Protein AF-A0A7Y3CGM2-F1 (afdb_monomer)

Nearest PDB structures (foldseek):
  6ku9-assembly1_A  TM=3.955E-01  e=4.236E+00  African swine fever virus

Radius of gyration: 13.34 Å; Cα contacts (8 Å, |Δi|>4): 126; chains: 1; bounding box: 24×26×40 Å

Sequence (82 aa):
VTILLVEQNARMALSISQVGLIIENGRFVMKGEASELMEDKDVKEFYMGVRSEASAKGYQRWKRKKPGGKLQSFQQMISIIG

Foldseek 3Di:
DKDKDKDLQLLVVLVVAQKKFKDFPRDTPDIDGSVVLNVDPVSCVPRVVDDDPPPPDDCPPVPPDDPDDDPPDTSIIMIGID

Mean predicted aligned error: 10.28 Å

Solvent-accessible surface area (backbone atoms only — not comparable to full-atom values): 5092 Å² total; per-residue (Å²): 133,70,49,80,49,77,36,67,51,46,59,64,51,34,74,78,43,59,30,38,32,39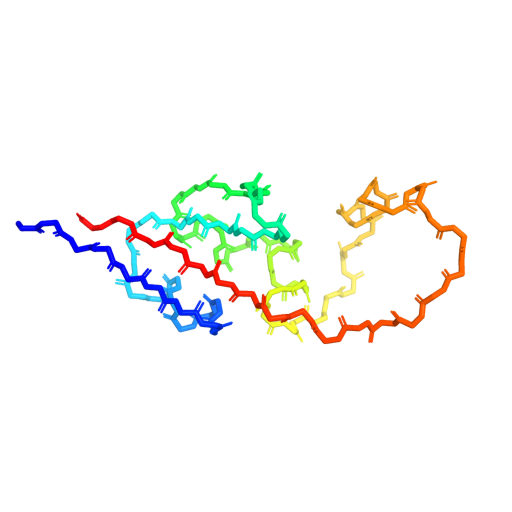,37,54,96,92,37,82,78,47,75,46,46,10,68,59,49,69,65,33,67,55,45,29,40,78,53,58,71,46,87,64,95,84,64,87,61,68,62,73,70,79,55,80,76,74,87,82,78,77,94,67,85,77,87,39,53,30,47,27,60,78

Secondary structure (DSSP, 8-state):
---EEEES-HHHHHHT-SEEEEEETTEEEEEEEHHHHHH-HHHHHHHS----TT-SSSGGGTTSS--S---------EEEE-

pLDDT: mean 71.55, std 20.06, range [36.84, 96.06]

Structure (mmCIF, N/CA/C/O backbone):
data_AF-A0A7Y3CGM2-F1
#
_entry.id   AF-A0A7Y3CGM2-F1
#
loop_
_atom_site.group_PDB
_atom_site.id
_atom_site.type_symbol
_atom_site.label_atom_id
_atom_site.label_alt_id
_atom_site.label_comp_id
_atom_site.label_asym_id
_atom_site.label_entity_id
_atom_site.label_seq_id
_atom_site.pdbx_PDB_ins_code
_atom_site.Cartn_x
_atom_site.Cartn_y
_atom_site.Cartn_z
_atom_site.occupancy
_atom_site.B_iso_or_equiv
_atom_site.auth_seq_id
_atom_site.auth_comp_id
_atom_site.auth_asym_id
_atom_site.auth_atom_id
_atom_site.pdbx_PDB_model_num
ATOM 1 N N . VAL A 1 1 ? -13.148 -1.590 17.069 1.00 79.56 1 VAL A N 1
ATOM 2 C CA . VAL A 1 1 ? -12.717 -0.178 16.930 1.00 79.56 1 VAL A CA 1
ATOM 3 C C . VAL A 1 1 ? -12.132 -0.050 15.547 1.00 79.56 1 VAL A C 1
ATOM 5 O O . VAL A 1 1 ? -11.393 -0.947 15.173 1.00 79.56 1 VAL A O 1
ATOM 8 N N . THR A 1 2 ? -12.478 1.009 14.824 1.00 86.88 2 THR A N 1
ATOM 9 C CA . THR A 1 2 ? -12.020 1.237 13.450 1.00 86.88 2 THR A CA 1
ATOM 10 C C . THR A 1 2 ? -11.001 2.361 13.432 1.00 86.88 2 THR A C 1
ATOM 12 O O . THR A 1 2 ? -11.222 3.396 14.062 1.00 86.88 2 THR A O 1
ATOM 15 N N . ILE A 1 3 ? -9.876 2.145 12.748 1.00 86.12 3 ILE A N 1
ATOM 16 C CA . ILE A 1 3 ? -8.757 3.092 12.681 1.00 86.12 3 ILE A CA 1
ATOM 17 C C . ILE A 1 3 ? -8.507 3.464 11.224 1.00 86.12 3 ILE A C 1
ATOM 19 O O . ILE A 1 3 ? -8.429 2.586 10.367 1.00 86.12 3 ILE A O 1
ATOM 23 N N . LEU A 1 4 ? -8.366 4.771 10.972 1.00 86.94 4 LEU A N 1
ATOM 24 C CA . LEU A 1 4 ? -7.903 5.306 9.698 1.00 86.94 4 LEU A CA 1
ATOM 25 C C . LEU A 1 4 ? -6.438 5.731 9.814 1.00 86.94 4 LEU A C 1
ATOM 27 O O . LEU A 1 4 ? -6.140 6.699 10.512 1.00 86.94 4 LEU A O 1
ATOM 31 N N . LEU A 1 5 ? -5.537 5.018 9.138 1.00 84.62 5 LEU A N 1
ATOM 32 C CA . LEU A 1 5 ? -4.111 5.358 9.097 1.00 84.62 5 LEU A CA 1
ATOM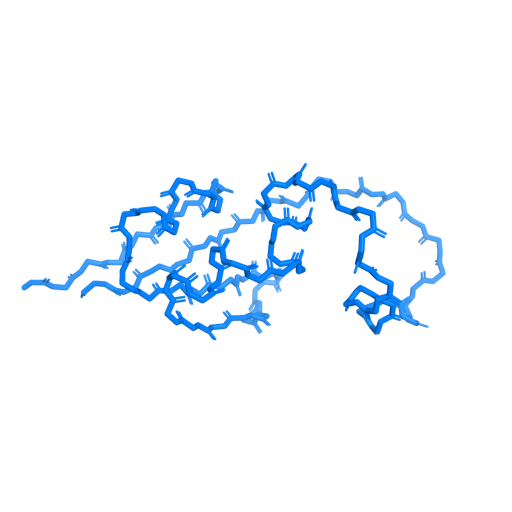 33 C C . LEU A 1 5 ? -3.748 5.941 7.738 1.00 84.62 5 LEU A C 1
ATOM 35 O O . LEU A 1 5 ? -4.150 5.394 6.711 1.00 84.62 5 LEU A O 1
ATOM 39 N N . VAL A 1 6 ? -2.961 7.018 7.757 1.00 86.56 6 VAL A N 1
ATOM 40 C CA . VAL A 1 6 ? -2.398 7.641 6.563 1.00 86.56 6 VAL A CA 1
ATOM 41 C C . VAL A 1 6 ? -0.880 7.531 6.583 1.00 86.56 6 VAL A C 1
ATOM 43 O O . VAL A 1 6 ? -0.253 8.021 7.516 1.00 86.56 6 VAL A O 1
ATOM 46 N N . GLU A 1 7 ? -0.298 6.901 5.565 1.00 87.19 7 GLU A N 1
ATOM 47 C CA . GLU A 1 7 ? 1.136 6.595 5.529 1.00 87.19 7 GLU A CA 1
ATOM 48 C C . GLU A 1 7 ? 1.723 6.760 4.121 1.00 87.19 7 GLU A C 1
ATOM 50 O O . GLU A 1 7 ? 1.034 6.521 3.126 1.00 87.19 7 GLU A O 1
ATOM 55 N N . GLN A 1 8 ? 3.001 7.153 4.042 1.00 83.19 8 GLN A N 1
ATOM 56 C CA . GLN A 1 8 ? 3.711 7.330 2.773 1.00 83.19 8 GLN A CA 1
ATOM 57 C C . GLN A 1 8 ? 4.365 6.041 2.273 1.00 83.19 8 GLN A C 1
ATOM 59 O O . GLN A 1 8 ? 4.555 5.845 1.073 1.00 83.19 8 GLN A O 1
ATOM 64 N N . ASN A 1 9 ? 4.715 5.142 3.192 1.00 87.62 9 ASN A N 1
ATOM 65 C CA . ASN A 1 9 ? 5.265 3.836 2.871 1.00 87.62 9 ASN A CA 1
ATOM 66 C C . ASN A 1 9 ? 4.154 2.795 2.663 1.00 87.62 9 ASN A C 1
ATOM 68 O O . ASN A 1 9 ? 3.672 2.180 3.617 1.00 87.62 9 ASN A O 1
ATOM 72 N N . ALA A 1 10 ? 3.814 2.527 1.401 1.00 84.75 10 ALA A N 1
ATOM 73 C CA . ALA A 1 10 ? 2.787 1.555 1.028 1.00 84.75 10 ALA A CA 1
ATOM 74 C C . ALA A 1 10 ? 3.012 0.156 1.589 1.00 84.75 10 ALA A C 1
ATOM 76 O O . ALA A 1 10 ? 2.068 -0.512 2.005 1.00 84.75 10 ALA A O 1
ATOM 77 N N . ARG A 1 11 ? 4.270 -0.287 1.617 1.00 89.00 11 ARG A N 1
ATOM 78 C CA . ARG A 1 11 ? 4.621 -1.621 2.094 1.00 89.00 11 ARG A CA 1
ATOM 79 C C . ARG A 1 11 ? 4.336 -1.766 3.578 1.00 89.00 11 ARG A C 1
ATOM 81 O O . ARG A 1 11 ? 3.730 -2.749 3.989 1.00 89.00 11 ARG A O 1
ATOM 88 N N . MET A 1 12 ? 4.759 -0.783 4.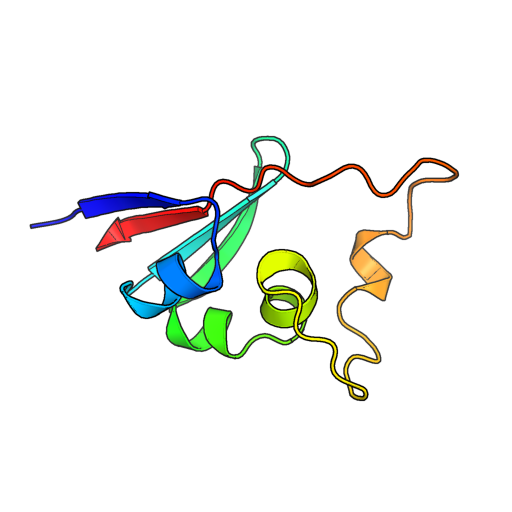366 1.00 90.56 12 MET A N 1
ATOM 89 C CA . MET A 1 12 ? 4.495 -0.771 5.800 1.00 90.56 12 MET A CA 1
ATOM 90 C C . MET A 1 12 ? 2.994 -0.656 6.067 1.00 90.56 12 MET A C 1
ATOM 92 O O . MET A 1 12 ? 2.449 -1.472 6.804 1.00 90.56 12 MET A O 1
ATOM 96 N N . ALA A 1 13 ? 2.327 0.293 5.407 1.00 90.25 13 ALA A N 1
ATOM 97 C CA . ALA A 1 13 ? 0.900 0.537 5.555 1.00 90.25 13 ALA A CA 1
ATOM 98 C C . ALA A 1 13 ? 0.081 -0.732 5.277 1.00 90.25 13 ALA A C 1
ATOM 100 O O . ALA A 1 13 ? -0.664 -1.186 6.138 1.00 90.25 13 ALA A O 1
ATOM 101 N N . LEU A 1 14 ? 0.282 -1.380 4.126 1.00 91.06 14 LEU A N 1
ATOM 102 C CA . LEU A 1 14 ? -0.450 -2.598 3.769 1.00 91.06 14 LEU A CA 1
ATOM 103 C C . LEU A 1 14 ? -0.103 -3.792 4.674 1.00 91.06 14 LEU A C 1
ATOM 105 O O . LEU A 1 14 ? -0.951 -4.649 4.885 1.00 91.06 14 LEU A O 1
ATOM 109 N N . SER A 1 15 ? 1.101 -3.849 5.260 1.00 92.75 15 SER A N 1
ATOM 110 C CA . SER A 1 15 ? 1.500 -4.971 6.128 1.00 92.75 15 SER A CA 1
ATOM 111 C C . SER A 1 15 ? 0.743 -5.049 7.459 1.00 92.75 15 SER A C 1
ATOM 113 O O . SER A 1 15 ? 0.715 -6.112 8.074 1.00 92.75 15 SER A O 1
ATOM 115 N N . ILE A 1 16 ? 0.129 -3.946 7.897 1.00 93.56 16 ILE A N 1
ATOM 116 C CA . ILE A 1 16 ? -0.587 -3.846 9.182 1.00 93.56 16 ILE A CA 1
ATOM 117 C C . ILE A 1 16 ? -2.101 -3.657 9.017 1.00 93.56 16 ILE A C 1
ATOM 119 O O . ILE A 1 16 ? -2.797 -3.370 9.988 1.00 93.56 16 ILE A O 1
ATOM 123 N N . SER A 1 17 ? -2.609 -3.797 7.794 1.00 90.88 17 SER A N 1
ATOM 124 C CA . SER A 1 17 ? -3.948 -3.350 7.409 1.00 90.88 17 SER A CA 1
ATOM 125 C C . SER A 1 17 ? -4.822 -4.484 6.904 1.00 90.88 17 SER A C 1
ATOM 127 O O . SER A 1 17 ? -4.315 -5.465 6.372 1.00 90.88 17 SER A O 1
ATOM 129 N N . GLN A 1 18 ? -6.140 -4.322 7.017 1.00 94.75 18 GLN A N 1
ATOM 130 C CA . GLN A 1 18 ? -7.109 -5.208 6.365 1.00 94.75 18 GLN A CA 1
ATOM 131 C C . GLN A 1 18 ? -7.426 -4.704 4.954 1.00 94.75 18 GLN A C 1
ATOM 133 O O . GLN A 1 18 ? -7.348 -5.465 4.001 1.00 94.75 18 GLN A O 1
ATOM 138 N N . VAL A 1 19 ? -7.683 -3.402 4.791 1.00 92.94 19 VAL A N 1
ATOM 139 C CA . VAL A 1 19 ? -8.071 -2.799 3.504 1.00 92.94 19 VAL A CA 1
ATOM 140 C C . VAL A 1 19 ? -7.151 -1.636 3.154 1.00 92.94 19 VAL A C 1
ATOM 142 O O . VAL A 1 19 ? -6.925 -0.760 3.981 1.00 92.94 19 VAL A O 1
ATOM 145 N N . GLY A 1 20 ? -6.670 -1.570 1.912 1.00 91.69 20 GLY A N 1
ATOM 146 C CA . GLY A 1 20 ? -5.868 -0.448 1.419 1.00 91.69 20 GLY A CA 1
ATOM 147 C C . GLY A 1 20 ? -6.632 0.475 0.470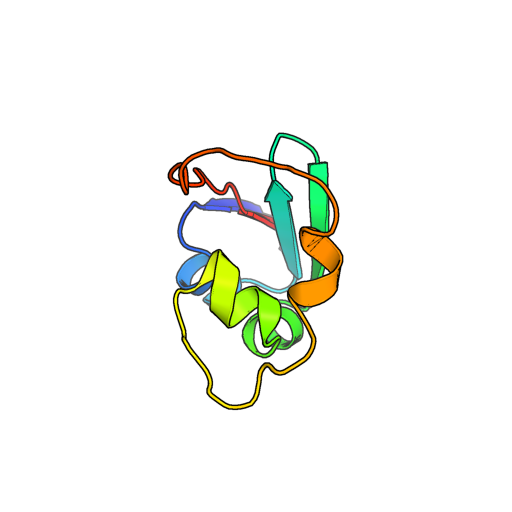 1.00 91.69 20 GLY A C 1
ATOM 148 O O . GLY A 1 20 ? -7.387 0.012 -0.387 1.00 91.69 20 GLY A O 1
ATOM 149 N N . LEU A 1 21 ? -6.399 1.787 0.584 1.00 91.06 21 LEU A N 1
ATOM 150 C CA . LEU A 1 21 ? -6.784 2.798 -0.404 1.00 91.06 21 LEU A CA 1
ATOM 151 C C . LEU A 1 21 ? -5.546 3.572 -0.841 1.00 91.06 21 LEU A C 1
ATOM 153 O O . LEU A 1 21 ? -4.857 4.182 -0.022 1.00 91.06 21 LEU A O 1
ATOM 157 N N . ILE A 1 22 ? -5.299 3.594 -2.144 1.00 85.19 22 ILE A N 1
ATOM 158 C CA . ILE A 1 22 ? -4.188 4.336 -2.729 1.00 85.19 22 ILE A CA 1
ATOM 159 C C . ILE A 1 22 ? -4.736 5.613 -3.357 1.00 85.19 22 ILE A C 1
ATOM 161 O O . ILE A 1 22 ? -5.656 5.562 -4.183 1.00 85.19 22 ILE A O 1
ATOM 165 N N . ILE A 1 23 ? -4.165 6.757 -2.970 1.00 83.75 23 ILE A N 1
ATOM 166 C CA . ILE A 1 23 ? -4.542 8.076 -3.476 1.00 83.75 23 ILE A CA 1
ATOM 167 C C . ILE A 1 23 ? -3.373 8.691 -4.246 1.00 83.75 23 ILE A C 1
ATOM 169 O O . ILE A 1 23 ? -2.236 8.717 -3.782 1.00 83.75 23 ILE A O 1
ATOM 173 N N . GLU A 1 24 ? -3.674 9.253 -5.413 1.00 76.56 24 GLU A N 1
ATOM 174 C CA . GLU A 1 24 ? -2.735 10.027 -6.218 1.00 76.56 24 GLU A CA 1
ATOM 175 C C . GLU A 1 24 ? -3.396 11.344 -6.638 1.00 76.56 24 GLU A C 1
ATOM 177 O O .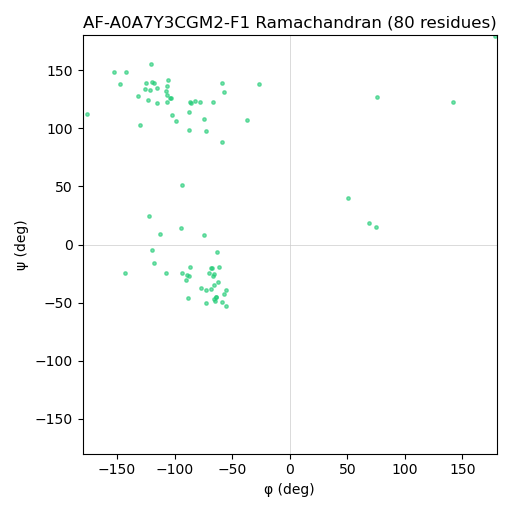 GLU A 1 24 ? -4.501 11.350 -7.182 1.00 76.56 24 GLU A O 1
ATOM 182 N N . ASN A 1 25 ? -2.736 12.480 -6.387 1.00 80.50 25 ASN A N 1
ATOM 183 C CA . ASN A 1 25 ? -3.233 13.812 -6.765 1.00 80.50 25 ASN A CA 1
ATOM 184 C C . ASN A 1 25 ? -4.687 14.079 -6.310 1.00 80.50 25 ASN A C 1
ATOM 186 O O . ASN A 1 25 ? -5.496 14.633 -7.057 1.00 80.50 25 ASN A O 1
ATOM 190 N N . GLY A 1 26 ? -5.031 13.632 -5.096 1.00 79.00 26 GLY A N 1
ATOM 191 C CA . GLY A 1 26 ? -6.369 13.784 -4.518 1.00 79.00 26 GLY A CA 1
ATOM 192 C C . GLY A 1 26 ? -7.438 12.851 -5.100 1.00 79.00 26 GLY A C 1
ATOM 193 O O . GLY A 1 26 ? -8.624 13.105 -4.908 1.00 79.00 26 GLY A O 1
ATOM 194 N N . ARG A 1 27 ? -7.058 11.790 -5.825 1.00 77.50 27 ARG A N 1
ATOM 195 C CA . ARG A 1 27 ? -7.989 10.808 -6.407 1.00 77.50 27 ARG A CA 1
ATOM 196 C C . ARG A 1 27 ? -7.649 9.392 -5.966 1.00 77.50 27 ARG A C 1
ATOM 198 O O . ARG A 1 27 ? -6.481 9.020 -5.969 1.00 77.50 27 ARG A O 1
ATOM 205 N N . PHE A 1 28 ? -8.669 8.593 -5.654 1.00 81.44 28 PHE A N 1
ATOM 206 C CA . PHE A 1 28 ? -8.497 7.157 -5.440 1.00 81.44 28 PHE A CA 1
ATOM 207 C C . PHE A 1 28 ? -8.108 6.488 -6.753 1.00 81.44 28 PHE A C 1
ATOM 209 O O . PHE A 1 28 ? -8.827 6.592 -7.748 1.00 81.44 28 PHE A O 1
ATOM 216 N N . VAL A 1 29 ? -6.966 5.813 -6.743 1.00 82.88 29 VAL A N 1
ATOM 217 C CA . VAL A 1 29 ? -6.454 5.066 -7.895 1.00 82.88 29 VAL A CA 1
ATOM 218 C C . VAL A 1 29 ? -6.575 3.561 -7.691 1.00 82.88 29 VAL A C 1
ATOM 220 O O . VAL A 1 29 ? -6.695 2.833 -8.671 1.00 82.88 29 VAL A O 1
ATOM 223 N N . MET A 1 30 ? -6.612 3.096 -6.437 1.00 86.56 30 MET A N 1
ATOM 224 C CA . MET A 1 30 ? -6.789 1.682 -6.115 1.00 86.56 30 MET A CA 1
ATOM 225 C C . MET A 1 30 ? -7.454 1.482 -4.748 1.00 86.56 30 MET A C 1
ATOM 227 O O . MET A 1 30 ? -7.264 2.288 -3.834 1.00 86.56 30 MET A O 1
ATOM 231 N N . LYS A 1 31 ? -8.228 0.401 -4.622 1.00 88.81 31 LYS A N 1
ATOM 232 C CA . LYS A 1 31 ? -8.859 -0.073 -3.387 1.00 88.81 31 LYS A CA 1
ATOM 233 C C . LYS A 1 31 ? -8.926 -1.598 -3.418 1.00 88.81 31 LYS A C 1
ATOM 235 O O . LYS A 1 31 ? -9.309 -2.142 -4.449 1.00 88.81 31 LYS A O 1
ATOM 240 N N . GLY A 1 32 ? -8.638 -2.253 -2.301 1.00 91.50 32 GLY A N 1
ATOM 241 C CA . GLY A 1 32 ? -8.750 -3.707 -2.182 1.00 91.50 32 GLY A CA 1
ATOM 242 C C . GLY A 1 32 ? -8.331 -4.216 -0.810 1.00 91.50 32 GLY A C 1
ATOM 243 O O . GLY A 1 32 ? -7.927 -3.425 0.051 1.00 91.50 32 GLY A O 1
ATOM 244 N N . GLU A 1 33 ? -8.421 -5.531 -0.627 1.00 96.06 33 GLU A N 1
ATOM 245 C CA . GLU A 1 33 ? -7.829 -6.207 0.528 1.00 96.06 33 GLU A CA 1
ATOM 246 C C . GLU A 1 33 ? -6.320 -5.949 0.541 1.00 96.06 33 GLU A C 1
ATOM 248 O O . GLU A 1 33 ? -5.653 -5.950 -0.497 1.00 96.06 33 GLU A O 1
ATOM 253 N N . ALA A 1 34 ? -5.755 -5.706 1.719 1.00 93.00 34 ALA A N 1
ATOM 254 C CA . ALA A 1 34 ? -4.348 -5.354 1.837 1.0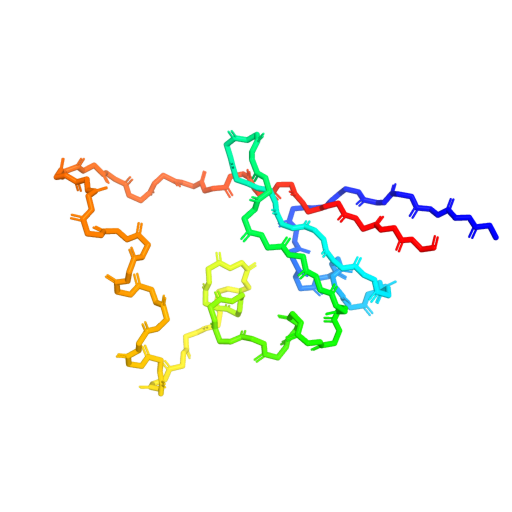0 93.00 34 ALA A CA 1
ATOM 255 C C . ALA A 1 34 ? -3.432 -6.477 1.330 1.00 93.00 34 ALA A C 1
ATOM 257 O O . ALA A 1 34 ? -2.387 -6.187 0.753 1.00 93.00 34 ALA A O 1
ATOM 258 N N . SER A 1 35 ? -3.846 -7.740 1.482 1.00 94.94 35 SER A N 1
ATOM 259 C CA . SER A 1 35 ? -3.158 -8.913 0.933 1.00 94.94 35 SER A CA 1
ATOM 260 C C . SER A 1 35 ? -3.133 -8.912 -0.596 1.00 94.94 35 SER A C 1
ATOM 262 O O . SER A 1 35 ? -2.076 -9.108 -1.188 1.00 94.94 35 SER A O 1
ATOM 264 N N . GLU A 1 36 ? -4.262 -8.619 -1.243 1.00 94.38 36 GLU A N 1
ATOM 265 C CA . GLU A 1 36 ? -4.357 -8.537 -2.704 1.00 94.38 36 GLU A CA 1
ATOM 266 C C . GLU A 1 36 ? -3.487 -7.398 -3.246 1.00 94.38 36 GLU A C 1
ATOM 268 O O . GLU A 1 36 ? -2.701 -7.590 -4.174 1.00 94.38 36 GLU A O 1
ATOM 273 N N . LEU A 1 37 ? -3.553 -6.223 -2.612 1.00 91.06 37 LEU A N 1
ATOM 274 C CA . LEU A 1 37 ? -2.728 -5.068 -2.976 1.00 91.06 37 LEU A CA 1
ATOM 275 C C . LEU A 1 37 ? -1.235 -5.320 -2.725 1.00 91.06 37 LEU A C 1
ATOM 277 O O . LEU A 1 37 ? -0.392 -4.858 -3.487 1.00 91.06 37 LEU A O 1
ATOM 281 N N . MET A 1 38 ? -0.891 -6.063 -1.672 1.00 91.88 38 MET A N 1
ATOM 282 C CA . MET A 1 38 ? 0.483 -6.474 -1.379 1.00 91.88 38 MET A CA 1
ATOM 283 C C . MET A 1 38 ? 1.026 -7.434 -2.437 1.00 91.88 38 MET A C 1
ATOM 285 O O . MET A 1 38 ? 2.242 -7.513 -2.596 1.00 91.88 38 MET A O 1
ATOM 289 N N . GLU A 1 39 ? 0.167 -8.173 -3.144 1.00 92.31 39 GLU A N 1
ATOM 290 C CA . GLU A 1 39 ? 0.556 -9.118 -4.190 1.00 92.31 39 GLU A CA 1
ATOM 291 C C . GLU A 1 39 ? 0.544 -8.522 -5.601 1.00 92.31 39 GLU A C 1
ATOM 293 O O . GLU A 1 39 ? 1.328 -8.979 -6.446 1.00 92.31 39 GLU A O 1
ATOM 298 N N . ASP A 1 40 ? -0.254 -7.476 -5.817 1.00 88.31 40 ASP A N 1
ATOM 299 C CA . ASP A 1 40 ? -0.422 -6.781 -7.089 1.00 88.31 40 ASP A CA 1
ATOM 300 C C . ASP A 1 40 ? 0.910 -6.250 -7.653 1.00 88.31 40 ASP A C 1
ATOM 302 O O . ASP A 1 40 ? 1.728 -5.620 -6.972 1.00 88.31 40 ASP A O 1
ATOM 306 N N . LYS A 1 41 ? 1.151 -6.540 -8.937 1.00 85.44 41 LYS A N 1
ATOM 307 C CA . LYS A 1 41 ? 2.409 -6.206 -9.618 1.00 85.44 41 LYS A CA 1
ATOM 308 C C . LYS A 1 41 ? 2.588 -4.700 -9.805 1.00 85.44 41 LYS A C 1
ATOM 310 O O . LYS A 1 41 ? 3.708 -4.218 -9.652 1.00 85.44 41 LYS A O 1
ATOM 315 N N . ASP A 1 42 ? 1.514 -3.972 -10.102 1.00 82.38 42 ASP A N 1
ATOM 316 C CA . ASP A 1 42 ? 1.551 -2.521 -10.279 1.00 82.38 42 ASP A CA 1
ATOM 317 C C . ASP A 1 42 ? 1.724 -1.820 -8.930 1.00 82.38 42 ASP A C 1
ATOM 319 O O . ASP A 1 42 ? 2.514 -0.881 -8.817 1.00 82.38 42 ASP A O 1
ATOM 323 N N . VAL A 1 43 ? 1.072 -2.316 -7.872 1.00 85.06 43 VAL A N 1
ATOM 324 C CA . VAL A 1 43 ? 1.276 -1.788 -6.513 1.00 85.06 43 VAL A CA 1
ATOM 325 C C . VAL A 1 43 ? 2.738 -1.919 -6.095 1.00 85.06 43 VAL A C 1
ATOM 327 O O . VAL A 1 43 ? 3.373 -0.951 -5.665 1.00 85.06 43 VAL A O 1
ATOM 330 N N . LYS A 1 44 ? 3.300 -3.116 -6.273 1.00 86.69 44 LYS A N 1
ATOM 331 C CA . LYS A 1 44 ? 4.704 -3.408 -5.975 1.00 86.69 44 LYS A CA 1
ATOM 332 C C . LYS A 1 44 ? 5.665 -2.498 -6.733 1.00 86.69 44 LYS A C 1
ATOM 334 O O . LYS A 1 44 ? 6.633 -2.010 -6.148 1.00 86.69 44 LYS A O 1
ATOM 339 N N . GLU A 1 45 ? 5.400 -2.255 -8.009 1.00 82.12 45 GLU A N 1
ATOM 340 C CA . GLU A 1 45 ? 6.270 -1.455 -8.866 1.00 82.12 45 GLU A CA 1
ATOM 341 C C . GLU A 1 45 ? 6.197 0.043 -8.530 1.00 82.12 45 GLU A C 1
ATOM 343 O O . GLU A 1 45 ? 7.235 0.669 -8.299 1.00 82.12 45 GLU A O 1
ATOM 348 N N . PHE A 1 46 ? 4.992 0.617 -8.437 1.00 81.56 46 PHE A N 1
ATOM 349 C CA . PHE A 1 46 ? 4.806 2.072 -8.307 1.00 81.56 46 PHE A CA 1
ATOM 350 C C . PHE A 1 46 ? 4.800 2.589 -6.872 1.00 81.56 46 PHE A C 1
ATOM 352 O O . PHE A 1 46 ? 5.156 3.748 -6.643 1.00 81.56 46 PHE A O 1
ATOM 359 N N . TYR A 1 47 ? 4.427 1.743 -5.912 1.00 82.62 47 TYR A N 1
ATOM 360 C CA . TYR A 1 47 ? 4.217 2.150 -4.521 1.00 82.62 47 TYR A CA 1
ATOM 361 C C . TYR A 1 47 ? 5.175 1.443 -3.548 1.00 82.62 47 TYR A C 1
ATOM 363 O O . TYR A 1 47 ? 5.362 1.914 -2.429 1.00 82.62 47 TYR A O 1
ATOM 371 N N . MET A 1 48 ? 5.844 0.354 -3.961 1.00 85.44 48 MET A N 1
ATOM 372 C CA . MET A 1 48 ? 6.832 -0.354 -3.123 1.00 85.44 48 MET A CA 1
ATOM 373 C C . MET A 1 48 ? 8.252 -0.419 -3.700 1.00 85.44 48 MET A C 1
ATOM 375 O O . MET A 1 48 ? 9.152 -0.927 -3.030 1.00 85.44 48 MET A O 1
ATOM 379 N N . GLY A 1 49 ? 8.475 0.064 -4.926 1.00 79.12 49 GLY A N 1
ATOM 380 C CA . GLY A 1 49 ? 9.797 0.083 -5.558 1.00 79.12 49 GLY A CA 1
ATOM 381 C C . GLY A 1 49 ? 10.359 -1.297 -5.931 1.00 79.12 49 GLY A C 1
ATOM 382 O O . GLY A 1 49 ? 11.564 -1.424 -6.152 1.00 79.12 49 GLY A O 1
ATOM 383 N N . VAL A 1 50 ? 9.519 -2.334 -6.012 1.00 80.12 50 VAL A N 1
ATOM 384 C CA . VAL A 1 50 ? 9.924 -3.690 -6.411 1.00 80.12 50 VAL A CA 1
ATOM 385 C C . VAL A 1 50 ? 9.859 -3.804 -7.934 1.00 80.12 50 VAL A C 1
ATOM 387 O O . VAL A 1 50 ? 8.783 -3.755 -8.523 1.00 80.12 50 VAL A O 1
ATOM 390 N N . ARG A 1 51 ? 11.008 -3.988 -8.590 1.00 65.19 51 ARG A N 1
ATOM 391 C CA . ARG A 1 51 ? 11.076 -4.235 -10.040 1.00 65.19 51 ARG A CA 1
ATOM 392 C C . ARG A 1 51 ? 10.928 -5.733 -10.310 1.00 65.19 51 ARG A C 1
ATOM 394 O O . ARG A 1 51 ? 11.722 -6.511 -9.793 1.00 65.19 51 ARG A O 1
ATOM 401 N N . SER A 1 52 ? 9.943 -6.140 -11.114 1.00 59.75 52 SER A N 1
ATOM 402 C CA . SER A 1 52 ? 9.809 -7.534 -11.574 1.00 59.75 52 SER A CA 1
ATOM 403 C C . SER A 1 52 ? 9.918 -7.626 -13.098 1.00 59.75 52 SER A C 1
ATOM 405 O O . SER A 1 52 ? 9.347 -6.803 -13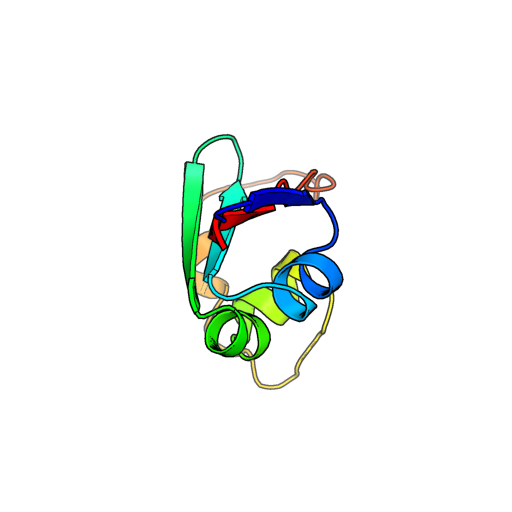.810 1.00 59.75 52 SER A O 1
ATOM 407 N N . GLU A 1 53 ? 10.627 -8.638 -13.608 1.00 56.94 53 GLU A N 1
ATOM 408 C CA . GLU A 1 53 ? 10.817 -8.868 -15.055 1.00 56.94 53 GLU A CA 1
ATOM 409 C C . GLU A 1 53 ? 9.513 -9.263 -15.779 1.00 56.94 53 GLU A C 1
ATOM 411 O O . GLU A 1 53 ? 9.383 -9.091 -16.988 1.00 56.94 53 GLU A O 1
ATOM 416 N N . ALA A 1 54 ? 8.506 -9.749 -15.042 1.00 55.31 54 ALA A N 1
ATOM 417 C CA . ALA A 1 54 ? 7.253 -10.289 -15.578 1.00 55.31 54 ALA A CA 1
ATOM 418 C C . ALA A 1 54 ? 6.093 -9.271 -15.651 1.00 55.31 54 ALA A C 1
ATOM 420 O O . ALA A 1 54 ? 4.930 -9.673 -15.792 1.00 55.31 54 ALA A O 1
ATOM 421 N N . SER A 1 55 ? 6.369 -7.969 -15.523 1.00 54.06 55 SER A N 1
ATOM 422 C CA . SER A 1 55 ? 5.346 -6.910 -15.541 1.00 54.06 55 SER A CA 1
ATOM 423 C C . SER A 1 55 ? 5.144 -6.335 -16.949 1.00 54.06 55 SER A C 1
ATOM 425 O O . SER A 1 55 ? 5.192 -5.135 -17.190 1.00 54.06 55 SER A O 1
ATOM 427 N N . ALA A 1 56 ? 4.920 -7.201 -17.938 1.00 52.47 56 ALA A N 1
ATOM 428 C CA . ALA A 1 56 ? 4.808 -6.782 -19.337 1.00 52.47 56 ALA A CA 1
ATOM 429 C C . ALA A 1 56 ? 3.477 -6.069 -19.696 1.00 52.47 56 ALA A C 1
ATOM 431 O O . ALA A 1 56 ? 3.228 -5.843 -20.879 1.00 52.47 56 ALA A O 1
ATOM 432 N N . LYS A 1 57 ? 2.595 -5.729 -18.731 1.00 55.19 57 LYS A N 1
ATOM 433 C CA . LYS A 1 57 ? 1.255 -5.160 -19.027 1.00 55.19 57 LYS A CA 1
ATOM 434 C C . LYS A 1 57 ? 0.686 -4.078 -18.095 1.00 55.19 57 LYS A C 1
ATOM 436 O O . LYS A 1 57 ? -0.163 -3.326 -18.568 1.00 55.19 57 LYS A O 1
ATOM 441 N N . GLY A 1 58 ? 1.074 -3.968 -16.828 1.00 50.25 58 GLY A N 1
ATOM 442 C CA . GLY A 1 58 ? 0.239 -3.237 -15.859 1.00 50.25 58 GLY A CA 1
ATOM 443 C C . GLY A 1 58 ? 0.314 -1.700 -15.951 1.00 50.25 58 GLY A C 1
ATOM 444 O O . GLY A 1 58 ? -0.701 -1.003 -16.004 1.00 50.25 58 GLY A O 1
ATOM 445 N N . TYR A 1 59 ? 1.503 -1.162 -16.225 1.00 47.00 59 TYR A N 1
ATOM 446 C CA . TYR A 1 59 ? 1.722 0.284 -16.374 1.00 47.00 59 TYR A CA 1
ATOM 447 C C . TYR A 1 59 ? 1.490 0.873 -17.772 1.00 47.00 59 TYR A C 1
ATOM 449 O O . TYR A 1 59 ? 1.294 2.083 -17.920 1.00 47.00 59 TYR A O 1
ATOM 457 N N . GLN A 1 60 ? 1.491 0.055 -18.835 1.00 46.34 60 GLN A N 1
ATOM 458 C CA . GLN A 1 60 ? 1.422 0.552 -20.224 1.00 46.34 60 GLN A CA 1
ATOM 459 C C . GLN A 1 60 ? 0.134 1.347 -20.525 1.00 46.34 60 GLN A C 1
ATOM 461 O O . GLN A 1 60 ? 0.087 2.138 -21.471 1.00 46.34 60 GLN A O 1
ATOM 466 N N . ARG A 1 61 ? -0.906 1.179 -19.698 1.00 45.31 61 ARG A N 1
ATOM 467 C CA . ARG A 1 61 ? -2.191 1.882 -19.790 1.00 45.31 61 ARG A CA 1
ATOM 468 C C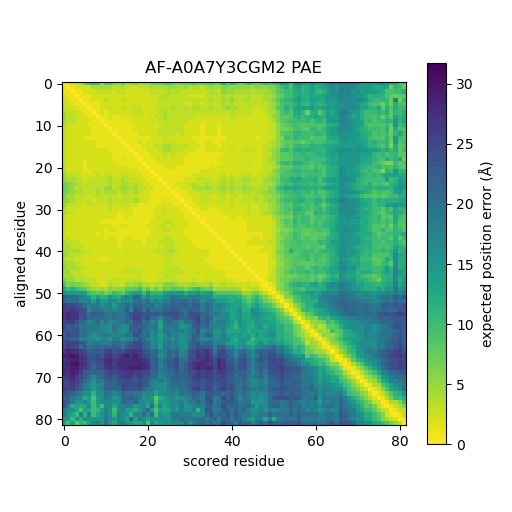 . ARG A 1 61 ? -2.242 3.196 -18.998 1.00 45.31 61 ARG A C 1
ATOM 470 O O . ARG A 1 61 ? -2.923 4.118 -19.441 1.00 45.31 61 ARG A O 1
ATOM 477 N N . TRP A 1 62 ? -1.517 3.328 -17.887 1.00 47.47 62 TRP A N 1
ATOM 478 C CA . TRP A 1 62 ? -1.590 4.513 -17.014 1.00 47.47 62 TRP A CA 1
ATOM 479 C C . TRP A 1 62 ? -0.975 5.776 -17.645 1.00 47.47 62 TRP A C 1
ATOM 481 O O . TRP A 1 62 ? -1.413 6.886 -17.349 1.00 47.47 62 TRP A O 1
ATOM 491 N N . LYS A 1 63 ? -0.037 5.638 -18.598 1.00 41.97 63 LYS A N 1
ATOM 492 C CA . LYS A 1 63 ? 0.644 6.783 -19.239 1.00 41.97 63 LYS A CA 1
ATOM 493 C C . LYS A 1 63 ? 0.542 6.907 -20.761 1.00 41.97 63 LYS A C 1
ATOM 495 O O . LYS A 1 63 ? 1.352 7.619 -21.350 1.00 41.97 63 LYS A O 1
ATOM 500 N N . ARG A 1 64 ? -0.470 6.354 -21.446 1.00 45.53 64 ARG A N 1
ATOM 501 C CA . ARG A 1 64 ? -0.633 6.669 -22.891 1.00 45.53 64 ARG A CA 1
ATOM 502 C C . ARG A 1 64 ? -0.920 8.166 -23.166 1.00 45.53 64 ARG A C 1
ATOM 504 O O . ARG A 1 64 ? -0.876 8.594 -24.313 1.00 45.53 64 ARG A O 1
ATOM 511 N N . LYS A 1 65 ? -1.132 8.997 -22.133 1.00 44.66 65 LYS A N 1
ATOM 512 C CA . LYS A 1 65 ? -1.108 10.468 -22.209 1.00 44.66 65 LYS A CA 1
ATOM 513 C C . LYS A 1 65 ? -0.224 11.078 -21.112 1.00 44.66 65 LYS A C 1
ATOM 515 O O . LYS A 1 65 ? -0.674 11.210 -19.980 1.00 44.66 65 LYS A O 1
ATOM 520 N N . LYS A 1 66 ? 0.990 11.509 -21.470 1.00 43.41 66 LYS A N 1
ATOM 521 C CA . LYS A 1 66 ? 1.556 12.846 -21.167 1.00 43.41 66 LYS A CA 1
ATOM 522 C C . LYS A 1 66 ? 2.936 12.973 -21.845 1.00 43.41 66 LYS A C 1
ATOM 524 O O . LYS A 1 66 ? 3.848 12.241 -21.460 1.00 43.41 66 LYS A O 1
ATOM 529 N N . PRO A 1 67 ? 3.099 13.847 -22.857 1.00 36.84 67 PRO A N 1
ATOM 530 C CA . PRO A 1 67 ? 4.384 14.075 -23.504 1.00 36.84 67 PRO A CA 1
ATOM 531 C C . PRO A 1 67 ? 5.240 14.982 -22.609 1.00 36.84 67 PRO A C 1
ATOM 533 O O . PRO A 1 67 ? 4.820 16.084 -22.280 1.00 36.84 67 PRO A O 1
ATOM 536 N N . GLY A 1 68 ? 6.428 14.511 -22.220 1.00 46.12 68 GLY A N 1
ATOM 537 C CA . GLY A 1 68 ? 7.459 15.316 -21.554 1.00 46.12 68 GLY A CA 1
ATOM 538 C C . GLY A 1 68 ? 7.205 15.635 -20.073 1.00 46.12 68 GLY A C 1
ATOM 539 O O . GLY A 1 68 ? 6.183 16.195 -19.696 1.00 46.12 68 GLY A O 1
ATOM 540 N N . GLY A 1 69 ? 8.178 15.324 -19.214 1.00 37.09 69 GLY A N 1
ATOM 541 C CA . GLY A 1 69 ? 8.217 15.840 -17.842 1.00 37.09 69 GLY A CA 1
ATOM 542 C C . GLY A 1 69 ? 8.706 14.820 -16.819 1.00 37.09 69 GLY A C 1
ATOM 543 O O . GLY A 1 69 ? 8.137 13.738 -16.698 1.00 37.09 69 GLY A O 1
ATOM 544 N N . LYS A 1 70 ? 9.778 15.202 -16.115 1.00 37.31 70 LYS A N 1
ATOM 545 C CA . LYS A 1 70 ? 10.461 14.532 -14.996 1.00 37.31 70 LYS A CA 1
ATOM 546 C C . LYS A 1 70 ? 9.574 13.592 -14.167 1.00 37.31 70 LYS A C 1
ATOM 548 O O . LYS A 1 70 ? 8.466 13.950 -13.783 1.00 37.31 70 LYS A O 1
ATOM 553 N N . LEU A 1 71 ? 10.134 12.430 -13.815 1.00 47.25 71 LEU A N 1
ATOM 554 C CA . LEU A 1 71 ? 9.678 11.572 -12.717 1.00 47.25 71 LEU A CA 1
ATOM 555 C C . LEU A 1 71 ? 9.745 12.387 -11.419 1.00 47.25 71 LEU A C 1
ATOM 557 O O . LEU A 1 71 ? 10.784 12.461 -10.769 1.00 47.25 71 LEU A O 1
ATOM 561 N N . GLN A 1 72 ? 8.665 13.097 -11.116 1.00 42.50 72 GLN A N 1
ATOM 562 C CA . GLN A 1 72 ? 8.553 13.897 -9.912 1.00 42.50 72 GLN A CA 1
ATOM 563 C C . GLN A 1 72 ? 8.151 12.956 -8.782 1.00 42.50 72 GLN A C 1
ATOM 565 O O . GLN A 1 72 ? 7.174 12.221 -8.896 1.00 42.50 72 GLN A O 1
ATOM 570 N N . SER A 1 73 ? 8.968 12.950 -7.734 1.00 45.47 73 SER A N 1
ATOM 571 C CA . SER A 1 73 ? 8.763 12.269 -6.459 1.00 45.47 73 SER A CA 1
ATOM 572 C C . SER A 1 73 ? 7.295 12.315 -6.024 1.00 45.47 73 SER A C 1
ATOM 574 O O . SER A 1 73 ? 6.794 13.370 -5.628 1.00 45.47 73 SER A O 1
ATOM 576 N N . PHE A 1 74 ? 6.611 11.176 -6.119 1.00 45.88 74 PHE A N 1
ATOM 577 C CA . PHE A 1 74 ? 5.227 11.032 -5.692 1.00 45.88 74 PHE A CA 1
ATOM 578 C C . PHE A 1 74 ? 5.193 10.990 -4.162 1.00 45.88 74 PHE A C 1
ATOM 580 O O . PHE A 1 74 ? 5.623 10.021 -3.546 1.00 45.88 74 PHE A O 1
ATOM 587 N N . GLN A 1 75 ? 4.714 12.067 -3.548 1.00 39.84 75 GLN A N 1
ATOM 588 C CA . GLN A 1 75 ? 4.279 12.079 -2.153 1.00 39.84 75 GLN A CA 1
ATOM 589 C C . GLN A 1 75 ? 2.950 11.303 -2.112 1.00 39.84 75 GLN A C 1
ATOM 591 O O . GLN A 1 75 ? 1.916 11.830 -2.516 1.00 39.84 75 GLN A O 1
ATOM 596 N N . GLN A 1 76 ? 2.994 10.022 -1.747 1.00 50.84 76 GLN A N 1
ATOM 597 C CA . GLN A 1 76 ? 1.863 9.090 -1.827 1.00 50.84 76 GLN A CA 1
ATOM 598 C C . GLN A 1 76 ? 1.200 8.952 -0.455 1.00 50.84 76 GLN A C 1
ATOM 600 O O . GLN A 1 76 ? 1.772 8.286 0.381 1.00 50.84 76 GLN A O 1
ATOM 605 N N . MET A 1 77 ? 0.015 9.516 -0.210 1.00 44.41 77 MET A N 1
ATOM 606 C CA . MET A 1 77 ? -0.757 9.190 1.004 1.00 44.41 77 MET A CA 1
ATOM 607 C C . MET A 1 77 ? -1.600 7.934 0.756 1.00 44.41 77 MET A C 1
ATOM 609 O O . MET A 1 77 ? -2.451 7.930 -0.135 1.00 44.41 77 MET A O 1
ATOM 613 N N . ILE A 1 78 ? -1.407 6.889 1.559 1.00 51.09 78 ILE A N 1
ATOM 614 C CA . ILE A 1 78 ? -2.253 5.685 1.571 1.00 51.09 78 ILE A CA 1
ATOM 615 C C . ILE A 1 78 ? -3.149 5.742 2.791 1.00 51.09 78 ILE A C 1
ATOM 617 O O . ILE A 1 78 ? -2.643 5.907 3.889 1.00 51.09 78 ILE A O 1
ATOM 621 N N . SER A 1 79 ? -4.463 5.615 2.599 1.00 47.75 79 SER A N 1
ATOM 622 C CA . SER A 1 79 ? -5.457 5.596 3.678 1.00 47.75 79 SER A CA 1
ATOM 623 C C . SER A 1 79 ? -5.999 4.177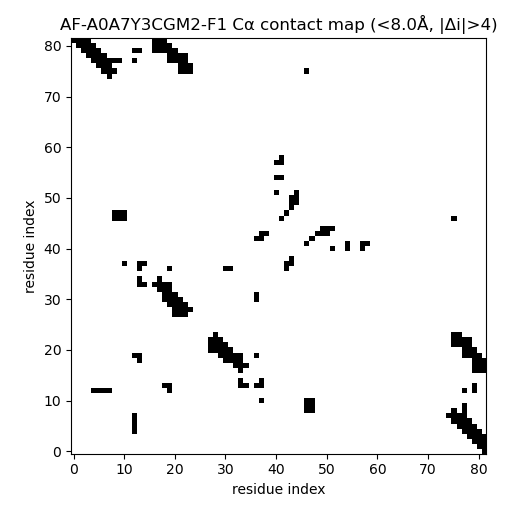 3.864 1.00 47.75 79 SER A C 1
ATOM 625 O O . SER A 1 79 ? -6.432 3.557 2.899 1.00 47.75 79 SER A O 1
ATOM 627 N N . ILE A 1 80 ? -5.997 3.647 5.083 1.00 48.75 80 ILE A N 1
ATOM 628 C CA . ILE A 1 80 ? -6.510 2.300 5.411 1.00 48.75 80 ILE A CA 1
ATOM 629 C C . ILE A 1 80 ? -7.652 2.404 6.408 1.00 48.75 80 ILE A C 1
ATOM 631 O O . ILE A 1 80 ? -7.512 3.153 7.359 1.00 48.75 80 ILE A O 1
ATOM 635 N N . ILE A 1 81 ? -8.709 1.601 6.259 1.00 42.19 81 ILE A N 1
ATOM 636 C CA . ILE A 1 81 ? -9.770 1.426 7.267 1.00 42.19 81 ILE A CA 1
ATOM 637 C C . ILE A 1 81 ? -9.597 0.044 7.919 1.00 42.19 81 ILE A C 1
ATOM 639 O O . ILE A 1 81 ? -9.596 -0.956 7.199 1.00 42.19 81 ILE A O 1
ATOM 643 N N . GLY A 1 82 ? -9.445 0.003 9.248 1.00 44.50 82 GLY A N 1
ATOM 644 C CA . GLY A 1 82 ? -9.529 -1.214 10.081 1.00 44.50 82 GLY A CA 1
ATOM 645 C C . GLY A 1 82 ? -10.882 -1.405 10.757 1.00 44.50 82 GLY A C 1
ATOM 646 O O . GLY A 1 82 ? -11.599 -0.397 10.926 1.00 44.50 82 GLY A O 1
#